Protein AF-X1D9S8-F1 (afdb_monomer_lite)

Secondary structure (DSSP, 8-state):
----------PPP-SHHHHHHHTTS--S-EEEETTT-SSHHHHHHHHHHH-GGGEEEEEEEETTEEE--STT-TT--HHHHHHHHHHHT---EEEEE-

Sequence (98 aa):
MDWLKLSMELQGIVDIDDILLYSKFDISKLIIGLETVRNLEVIREAVNIIGKNKLILSIDMYKQKVLSNAKRVEDKNPIKIANVMEEIGVNELILLDL

pLDDT: mean 84.75, std 16.84, range [35.09, 97.25]

Radius of gyration: 14.35 Å; chains: 1; bounding box: 30×43×34 Å

InterPro domains:
  IPR006062 Histidine biosynthesis protein [PF00977] (12-97)
  IPR011060 Ribulose-phosphate binding barrel [SSF51366] (12-97)
  IPR013785 Aldolase-type TIM barrel [G3DSA:3.20.20.70] (5-98)

Foldseek 3Di:
DDPPPPPPPCQADAAVVSLVVPLVDPAQADEHEQARYQACVRLLSSCVRNNQNRYEYEWEDEPQFTRHNHPPCVGSHPVVVVVVSVVSPHDHYDYHYD

Structure (mmCIF, N/CA/C/O backbone):
data_AF-X1D9S8-F1
#
_entry.id   AF-X1D9S8-F1
#
loop_
_atom_site.group_PDB
_atom_site.id
_atom_site.type_symbol
_atom_site.label_atom_id
_atom_site.label_alt_id
_atom_site.label_comp_id
_atom_site.label_asym_id
_atom_site.label_entity_id
_atom_site.label_seq_id
_atom_site.pdbx_PDB_ins_code
_atom_site.Cartn_x
_atom_site.Cartn_y
_atom_site.Cartn_z
_atom_site.occupancy
_atom_site.B_iso_or_equiv
_atom_site.auth_seq_id
_atom_site.auth_comp_id
_atom_site.auth_asym_id
_atom_site.auth_atom_id
_atom_site.pdbx_PDB_model_num
ATOM 1 N N . MET A 1 1 ? -15.332 32.647 13.981 1.00 42.25 1 MET A N 1
ATOM 2 C CA . MET A 1 1 ? -15.153 31.186 14.082 1.00 42.25 1 MET A CA 1
ATOM 3 C C . MET A 1 1 ? -14.596 30.774 12.740 1.00 42.25 1 MET A C 1
ATOM 5 O O . MET A 1 1 ? -15.349 30.631 11.785 1.00 42.25 1 MET A O 1
ATOM 9 N N . ASP A 1 2 ? -13.271 3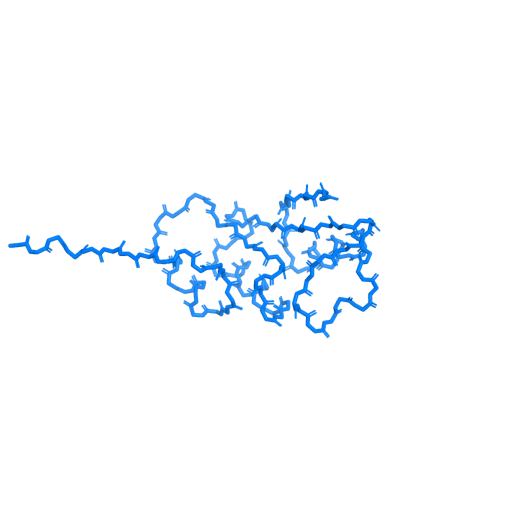0.838 12.641 1.00 41.72 2 ASP A N 1
ATOM 10 C CA . ASP A 1 2 ? -12.561 30.715 11.376 1.00 41.72 2 ASP A CA 1
ATOM 11 C C . ASP A 1 2 ? -12.683 29.288 10.869 1.00 41.72 2 ASP A C 1
ATOM 13 O O . ASP A 1 2 ? -12.221 28.335 11.496 1.00 41.72 2 ASP A O 1
ATOM 17 N N . TRP A 1 3 ? -13.327 29.161 9.715 1.00 35.09 3 TRP A N 1
ATOM 18 C CA . TRP A 1 3 ? -13.178 28.013 8.847 1.00 35.09 3 TRP A CA 1
ATOM 19 C C . TRP A 1 3 ? -11.714 27.991 8.424 1.00 35.09 3 TRP A C 1
ATOM 21 O O . TRP A 1 3 ? -11.329 28.644 7.453 1.00 35.09 3 TRP A O 1
ATOM 31 N N . LEU A 1 4 ? -10.880 27.296 9.200 1.00 37.28 4 LEU A N 1
ATOM 32 C CA . LEU A 1 4 ? -9.560 26.878 8.761 1.00 37.28 4 LEU A CA 1
ATOM 33 C C . LEU A 1 4 ? -9.766 26.232 7.393 1.00 37.28 4 LEU A C 1
ATOM 35 O O . LEU A 1 4 ? -10.349 25.154 7.283 1.00 37.28 4 LEU A O 1
ATOM 39 N N . LYS A 1 5 ? -9.342 26.949 6.348 1.00 41.88 5 LYS A N 1
ATOM 40 C CA . LYS A 1 5 ? -9.063 26.392 5.033 1.00 41.88 5 LYS A CA 1
ATOM 41 C C . LYS A 1 5 ? -8.085 25.252 5.278 1.00 41.88 5 LYS A C 1
ATOM 43 O O . LYS A 1 5 ? -6.877 25.461 5.317 1.00 41.88 5 LYS A O 1
ATOM 48 N N . LEU A 1 6 ? -8.620 24.056 5.481 1.00 40.88 6 LEU A N 1
ATOM 49 C CA . LEU A 1 6 ? -7.872 22.825 5.380 1.00 40.88 6 LEU A CA 1
ATOM 50 C C . LEU A 1 6 ? -7.622 22.640 3.883 1.00 40.88 6 LEU A C 1
ATOM 52 O O . LEU A 1 6 ? -8.286 21.863 3.205 1.00 40.88 6 LEU A O 1
ATOM 56 N N . SER A 1 7 ? -6.702 23.426 3.328 1.00 36.78 7 SER A N 1
ATOM 57 C CA . SER A 1 7 ? -6.036 23.044 2.094 1.00 36.78 7 SER A CA 1
ATOM 58 C C . SER A 1 7 ? -5.082 21.916 2.474 1.00 36.78 7 SER A C 1
ATOM 60 O O . SER A 1 7 ? -3.880 22.123 2.604 1.00 36.78 7 SER A O 1
ATOM 62 N N . MET A 1 8 ? -5.641 20.735 2.754 1.00 44.91 8 MET A N 1
ATOM 63 C CA . MET A 1 8 ? -4.884 19.499 2.647 1.00 44.91 8 MET A CA 1
ATOM 64 C C . MET A 1 8 ? -4.540 19.387 1.169 1.00 44.91 8 MET A C 1
ATOM 66 O O . MET A 1 8 ? -5.357 18.960 0.355 1.00 44.91 8 MET A O 1
ATOM 70 N N . GLU A 1 9 ? -3.341 19.827 0.803 1.00 44.44 9 GLU A N 1
ATOM 71 C CA . GLU A 1 9 ? -2.672 19.211 -0.328 1.00 44.44 9 GLU A CA 1
ATOM 72 C C . GLU A 1 9 ? -2.610 17.725 0.029 1.00 44.44 9 GLU A C 1
ATOM 74 O O . GLU A 1 9 ? -1.930 17.351 0.984 1.00 44.44 9 GLU A O 1
ATOM 79 N N . LEU A 1 10 ? -3.435 16.906 -0.631 1.00 52.84 10 LEU A N 1
ATOM 80 C CA . LEU A 1 10 ? -3.446 15.454 -0.471 1.00 52.84 10 LEU A CA 1
ATOM 81 C C . LEU A 1 10 ? -2.130 14.923 -1.037 1.00 52.84 10 LEU A C 1
ATOM 83 O O . LEU A 1 10 ? -2.067 14.410 -2.151 1.00 52.84 10 LEU A O 1
ATOM 87 N N . GLN A 1 11 ? -1.053 15.124 -0.289 1.00 65.94 11 GLN A N 1
ATOM 88 C CA . GLN A 1 11 ? 0.181 14.403 -0.499 1.00 65.94 11 GLN A CA 1
ATOM 89 C C . GLN A 1 11 ? -0.110 12.945 -0.136 1.00 65.94 11 GLN A C 1
ATOM 91 O O . GLN A 1 11 ? -0.835 12.661 0.824 1.00 65.94 11 GLN A O 1
ATOM 96 N N . GLY A 1 12 ? 0.370 12.023 -0.969 1.00 80.00 12 GLY A N 1
ATOM 97 C CA . GLY A 1 12 ? 0.234 10.598 -0.689 1.00 80.00 12 GLY A CA 1
ATOM 98 C C . GLY A 1 12 ? 0.953 10.217 0.604 1.00 80.00 12 GLY A C 1
ATOM 99 O O . GLY A 1 12 ? 1.728 10.993 1.152 1.00 80.00 12 GLY A O 1
ATOM 100 N N . ILE A 1 13 ? 0.713 9.001 1.079 1.00 87.94 13 ILE A N 1
ATOM 101 C CA . ILE A 1 13 ? 1.386 8.467 2.265 1.00 87.94 13 ILE A CA 1
ATOM 102 C C . ILE A 1 13 ? 2.864 8.229 1.941 1.00 87.94 13 ILE A C 1
ATOM 104 O O . ILE A 1 13 ? 3.180 7.423 1.059 1.00 87.94 13 ILE A O 1
ATOM 108 N N . VAL A 1 14 ? 3.764 8.907 2.650 1.00 90.19 14 VAL A N 1
ATOM 109 C CA . VAL A 1 14 ? 5.216 8.822 2.445 1.00 90.19 14 VAL A CA 1
ATOM 110 C C . VAL A 1 14 ? 5.878 8.000 3.545 1.00 90.19 14 VAL A C 1
ATOM 112 O O . VAL A 1 14 ? 6.743 7.159 3.252 1.00 90.19 14 VAL A O 1
ATOM 115 N N . ASP A 1 15 ? 5.483 8.225 4.800 1.00 91.88 15 ASP A N 1
ATOM 116 C CA . ASP A 1 15 ? 6.071 7.581 5.973 1.00 91.88 15 ASP A CA 1
ATOM 117 C C . ASP A 1 15 ? 5.057 7.248 7.086 1.00 91.88 15 ASP A C 1
ATOM 119 O O . ASP A 1 15 ? 3.847 7.206 6.876 1.00 91.88 15 ASP A O 1
ATOM 123 N N . ILE A 1 16 ? 5.575 6.881 8.260 1.00 93.06 16 ILE A N 1
ATOM 124 C CA . ILE A 1 16 ? 4.772 6.442 9.402 1.00 93.06 16 ILE A CA 1
ATOM 125 C C . ILE A 1 16 ? 3.987 7.589 10.051 1.00 93.06 16 ILE A C 1
ATOM 127 O O . ILE A 1 16 ? 2.919 7.341 10.609 1.00 93.06 16 ILE A O 1
ATOM 131 N N . ASP A 1 17 ? 4.474 8.829 9.978 1.00 92.50 17 ASP A N 1
ATOM 132 C CA . ASP A 1 17 ? 3.794 9.967 10.595 1.00 92.50 17 ASP A CA 1
ATOM 133 C C . ASP A 1 17 ? 2.473 10.245 9.868 1.00 92.50 17 ASP A C 1
ATOM 135 O O . ASP A 1 17 ? 1.456 10.520 10.514 1.00 92.50 17 ASP A O 1
ATOM 139 N N . ASP A 1 18 ? 2.447 10.042 8.546 1.00 91.50 18 ASP A N 1
ATOM 140 C CA . ASP A 1 18 ? 1.218 10.069 7.751 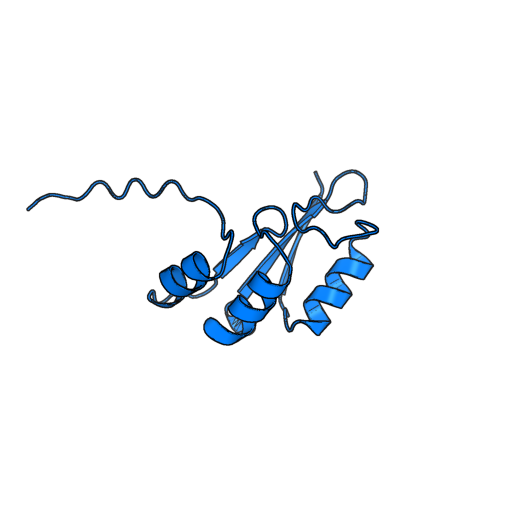1.00 91.50 18 ASP A CA 1
ATOM 141 C C . ASP A 1 18 ? 0.238 8.981 8.212 1.00 91.50 18 ASP A C 1
ATOM 143 O O . ASP A 1 18 ? -0.933 9.258 8.480 1.00 91.50 18 ASP A O 1
ATOM 147 N N . ILE A 1 19 ? 0.712 7.740 8.375 1.00 92.88 19 ILE A N 1
ATOM 148 C CA . ILE A 1 19 ? -0.110 6.618 8.861 1.00 92.88 19 ILE A CA 1
ATOM 149 C C . ILE A 1 19 ? -0.743 6.947 10.215 1.00 92.88 19 ILE A C 1
ATOM 151 O O . ILE A 1 19 ? -1.945 6.747 10.396 1.00 92.88 19 ILE A O 1
ATOM 155 N N . LEU A 1 20 ? 0.047 7.480 11.151 1.00 93.50 20 LEU A N 1
ATOM 156 C CA . LEU A 1 20 ? -0.407 7.856 12.491 1.00 93.50 20 LEU A CA 1
ATOM 157 C C . LEU A 1 20 ? 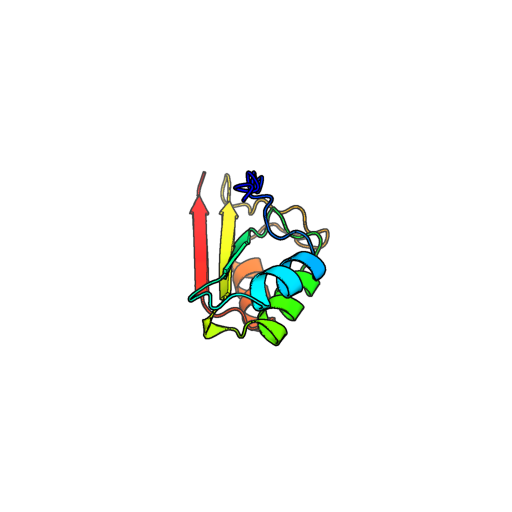-1.373 9.042 12.482 1.00 93.50 20 LEU A C 1
ATOM 159 O O . LEU A 1 20 ? -2.221 9.159 13.370 1.00 93.50 20 LEU A O 1
ATOM 163 N N . LEU A 1 21 ? -1.252 9.954 11.518 1.00 91.25 21 LEU A N 1
ATOM 164 C CA . LEU A 1 21 ? -2.224 11.022 11.324 1.00 91.25 21 LEU A CA 1
ATOM 165 C C . LEU A 1 21 ? -3.564 10.439 10.870 1.00 91.25 21 LEU A C 1
ATOM 167 O O . LEU A 1 21 ? -4.590 10.721 11.492 1.00 91.25 21 LEU A O 1
ATOM 171 N N . TYR A 1 22 ? -3.555 9.601 9.830 1.00 88.88 22 TYR A N 1
ATOM 172 C CA . TYR A 1 22 ? -4.781 9.043 9.261 1.00 88.88 22 TYR A CA 1
ATOM 173 C C . TYR A 1 22 ? -5.459 8.014 10.173 1.00 88.88 22 TYR A C 1
ATOM 175 O O . TYR A 1 22 ? -6.687 7.937 10.189 1.00 88.88 22 TYR A O 1
ATOM 183 N N . SER A 1 23 ? -4.702 7.291 11.004 1.00 90.56 23 SER A N 1
ATOM 184 C CA . SER A 1 23 ? -5.256 6.326 11.964 1.00 90.56 23 SER A CA 1
ATOM 185 C C . SER A 1 23 ? -6.116 6.967 13.061 1.00 90.56 23 SER A C 1
ATOM 187 O O . SER A 1 23 ? -6.836 6.259 13.762 1.00 90.56 23 SER A O 1
ATOM 189 N N . LYS A 1 24 ? -6.042 8.294 13.246 1.00 92.19 24 LYS A N 1
ATOM 190 C CA . LYS A 1 24 ? -6.869 9.040 14.214 1.00 92.19 24 LYS A CA 1
ATOM 191 C C . LYS A 1 24 ? -8.294 9.280 13.719 1.00 92.19 24 LYS A C 1
ATOM 193 O O . LYS A 1 24 ? -9.152 9.655 14.516 1.00 92.19 24 LYS A O 1
ATOM 198 N N . PHE A 1 25 ? -8.541 9.100 12.426 1.00 88.75 25 PHE A N 1
ATOM 199 C CA . PHE A 1 25 ? -9.857 9.261 11.823 1.00 88.75 25 PHE A CA 1
ATOM 200 C C . PHE A 1 25 ? -10.544 7.901 11.680 1.00 88.75 25 PHE A C 1
ATOM 202 O O . PHE A 1 25 ? -9.892 6.879 11.463 1.00 88.75 25 PHE A O 1
ATOM 209 N N . ASP A 1 26 ? -11.875 7.885 11.743 1.00 89.19 26 ASP A N 1
ATOM 210 C CA . ASP A 1 26 ? -12.656 6.669 11.497 1.00 89.19 26 ASP A CA 1
ATOM 211 C C . ASP A 1 26 ? -12.816 6.413 9.990 1.00 89.19 26 ASP A C 1
ATOM 213 O O . ASP A 1 26 ? -13.881 6.583 9.397 1.00 89.19 26 ASP A O 1
ATOM 217 N N . ILE A 1 27 ? -11.705 6.062 9.341 1.00 88.31 27 ILE A N 1
ATOM 218 C CA . ILE A 1 27 ? -11.690 5.712 7.921 1.00 88.31 27 ILE A CA 1
ATOM 219 C C . ILE A 1 27 ? -12.085 4.246 7.715 1.00 88.31 27 ILE A C 1
ATOM 221 O O . ILE A 1 27 ? -11.697 3.343 8.469 1.00 88.31 27 ILE A O 1
ATOM 225 N N . SER A 1 28 ? -12.853 4.004 6.649 1.00 93.50 28 SER A N 1
ATOM 226 C CA . SER A 1 28 ? -13.221 2.649 6.219 1.00 93.50 28 SER A CA 1
ATOM 227 C C . SER A 1 28 ? -12.051 1.928 5.548 1.00 93.50 28 SER A C 1
ATOM 229 O O . SER A 1 28 ? -11.827 0.749 5.810 1.00 93.50 28 SER A O 1
ATOM 231 N N . LYS A 1 29 ? -11.300 2.644 4.702 1.00 93.69 29 LYS A N 1
ATOM 232 C CA . LYS A 1 29 ? -10.114 2.159 3.992 1.00 93.69 29 LYS A CA 1
ATOM 233 C C . LYS A 1 29 ? -9.088 3.287 3.855 1.00 93.69 29 LYS A C 1
ATOM 235 O O . LYS A 1 29 ? -9.477 4.431 3.631 1.00 93.69 29 LYS A O 1
ATOM 240 N N . LEU A 1 30 ? -7.804 2.952 3.938 1.00 93.38 30 LEU A N 1
ATOM 241 C CA . LEU A 1 30 ? -6.683 3.784 3.513 1.00 93.38 30 LEU A CA 1
ATOM 242 C C . LEU A 1 30 ? -6.090 3.192 2.234 1.00 93.38 30 LEU A C 1
ATOM 244 O O . LEU A 1 30 ? -5.799 1.997 2.193 1.00 93.38 30 LEU A O 1
ATOM 248 N N . ILE A 1 31 ? -5.889 4.031 1.219 1.00 94.31 31 ILE A N 1
ATOM 249 C CA . ILE A 1 31 ? -5.163 3.659 0.003 1.00 94.31 31 ILE A CA 1
ATOM 250 C C . ILE A 1 31 ? -3.740 4.203 0.116 1.00 94.31 31 ILE A C 1
ATOM 252 O O . ILE A 1 31 ? -3.555 5.381 0.416 1.00 94.31 31 ILE A O 1
ATOM 256 N N . ILE A 1 32 ? -2.746 3.352 -0.125 1.00 93.31 32 ILE A N 1
ATOM 257 C CA . ILE A 1 32 ? -1.329 3.732 -0.149 1.00 93.31 32 ILE A CA 1
ATOM 258 C C . ILE A 1 32 ? -0.772 3.444 -1.537 1.00 93.31 32 ILE A C 1
ATOM 260 O O . ILE A 1 32 ? -0.861 2.310 -1.995 1.00 93.31 32 ILE A O 1
ATOM 264 N N . GLY A 1 33 ? -0.191 4.448 -2.191 1.00 92.31 33 GLY A N 1
ATOM 265 C CA . GLY A 1 33 ? 0.536 4.273 -3.448 1.00 92.31 33 GLY A CA 1
ATOM 266 C C . GLY A 1 33 ? 1.949 3.750 -3.208 1.00 92.31 33 GLY A C 1
ATOM 267 O O . GLY A 1 33 ? 2.693 4.282 -2.379 1.00 92.31 33 GLY A O 1
ATOM 268 N N . LEU A 1 34 ? 2.355 2.707 -3.930 1.00 90.38 34 LEU A N 1
ATOM 269 C CA . LEU A 1 34 ? 3.727 2.196 -3.855 1.00 90.38 34 LEU A CA 1
ATOM 270 C C . LEU A 1 34 ? 4.755 3.221 -4.381 1.00 90.38 34 LEU A C 1
ATOM 272 O O . LEU A 1 34 ? 5.922 3.227 -3.984 1.00 90.38 34 LEU A O 1
ATOM 276 N N . GLU A 1 35 ? 4.321 4.114 -5.262 1.00 87.50 35 GLU A N 1
ATOM 277 C CA . GLU A 1 35 ? 5.079 5.243 -5.776 1.00 87.50 35 GLU A CA 1
ATOM 278 C C . GLU A 1 35 ? 5.308 6.342 -4.734 1.00 87.50 35 GLU A C 1
ATOM 280 O O . GLU A 1 35 ? 6.298 7.060 -4.843 1.00 87.50 35 GLU A O 1
ATOM 285 N N . THR A 1 36 ? 4.468 6.472 -3.705 1.00 86.56 36 THR A N 1
ATOM 286 C CA . THR A 1 36 ? 4.608 7.548 -2.707 1.00 86.56 36 THR A CA 1
ATOM 287 C C . THR A 1 36 ? 5.434 7.127 -1.497 1.00 86.56 36 THR A C 1
ATOM 289 O O . THR A 1 36 ? 6.129 7.956 -0.910 1.00 86.56 36 THR A O 1
ATOM 292 N N . VAL A 1 37 ? 5.427 5.839 -1.147 1.00 88.69 37 VAL A N 1
ATOM 293 C CA . VAL A 1 37 ? 6.145 5.346 0.034 1.00 88.69 37 VAL A CA 1
ATOM 294 C C . VAL A 1 37 ? 7.661 5.346 -0.153 1.00 88.69 37 VAL A C 1
ATOM 296 O O . VAL A 1 37 ? 8.212 4.893 -1.161 1.00 88.69 37 VAL A O 1
ATOM 299 N N . ARG A 1 38 ? 8.381 5.783 0.884 1.00 85.31 38 ARG A N 1
ATOM 300 C CA . ARG A 1 38 ? 9.855 5.811 0.865 1.00 85.31 38 ARG A CA 1
ATOM 301 C C . ARG A 1 38 ? 10.493 4.415 0.873 1.00 85.31 38 ARG A C 1
ATOM 303 O O . ARG A 1 38 ? 11.604 4.227 0.371 1.00 85.31 38 ARG A O 1
ATOM 310 N N . ASN A 1 39 ? 9.840 3.442 1.511 1.00 89.00 39 ASN A N 1
ATOM 311 C CA . ASN A 1 39 ? 10.290 2.057 1.635 1.00 89.00 39 ASN A CA 1
ATOM 312 C C . ASN A 1 39 ? 9.124 1.136 2.043 1.00 89.00 39 ASN A C 1
ATOM 314 O O . ASN A 1 39 ? 8.071 1.606 2.463 1.00 89.00 39 ASN A O 1
ATOM 318 N N . LEU A 1 40 ? 9.334 -0.179 1.943 1.00 90.56 40 LEU A N 1
ATOM 319 C CA . LEU A 1 40 ? 8.299 -1.179 2.238 1.00 90.56 40 LEU A CA 1
ATOM 320 C C . LEU A 1 40 ? 7.955 -1.291 3.734 1.00 90.56 40 LEU A C 1
ATO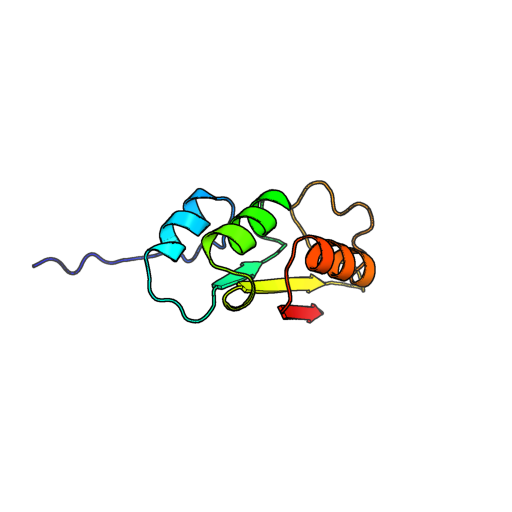M 322 O O . LEU A 1 40 ? 6.903 -1.827 4.070 1.00 90.56 40 LEU A O 1
ATOM 326 N N . GLU A 1 41 ? 8.805 -0.778 4.630 1.00 92.25 41 GLU A N 1
ATOM 327 C CA . GLU A 1 41 ? 8.531 -0.803 6.071 1.00 92.25 41 GLU A CA 1
ATOM 328 C C . GLU A 1 41 ? 7.330 0.079 6.418 1.00 92.25 41 GLU A C 1
ATOM 330 O O . GLU A 1 41 ? 6.527 -0.285 7.264 1.00 92.25 41 GLU A O 1
ATOM 335 N N . VAL A 1 42 ? 7.125 1.179 5.685 1.00 93.38 42 VAL A N 1
ATOM 336 C CA . VAL A 1 42 ? 5.929 2.027 5.833 1.00 93.38 42 VAL A CA 1
ATOM 337 C C . VAL A 1 42 ? 4.643 1.228 5.599 1.00 93.38 42 VAL A C 1
ATOM 339 O O . VAL A 1 42 ? 3.670 1.397 6.327 1.00 93.38 42 VAL A O 1
ATOM 342 N N . ILE A 1 43 ? 4.645 0.316 4.622 1.00 94.50 43 ILE A N 1
ATOM 343 C CA . ILE A 1 43 ? 3.491 -0.545 4.331 1.00 94.50 43 ILE A CA 1
ATOM 344 C C . ILE A 1 43 ? 3.277 -1.545 5.472 1.00 94.50 43 ILE A C 1
ATOM 346 O O . ILE A 1 43 ? 2.142 -1.753 5.896 1.00 94.50 43 ILE A O 1
ATOM 350 N N . ARG A 1 44 ? 4.356 -2.129 6.010 1.00 95.75 44 ARG A N 1
ATOM 351 C CA . ARG A 1 44 ? 4.278 -3.030 7.170 1.00 95.75 44 ARG A CA 1
ATOM 352 C C . ARG A 1 44 ? 3.679 -2.326 8.386 1.00 95.75 44 ARG A C 1
ATOM 354 O O . ARG A 1 44 ? 2.771 -2.861 9.017 1.00 95.75 44 ARG A O 1
ATOM 361 N N . GLU A 1 45 ? 4.142 -1.117 8.680 1.00 95.75 45 GLU A N 1
ATOM 362 C CA . GLU A 1 45 ? 3.612 -0.301 9.773 1.00 95.75 45 GLU A CA 1
ATOM 363 C C . GLU A 1 45 ? 2.141 0.062 9.542 1.00 95.75 45 GLU A C 1
ATOM 365 O O . GLU A 1 45 ? 1.326 -0.043 10.457 1.00 95.75 45 GLU A O 1
ATOM 370 N N . ALA A 1 46 ? 1.753 0.386 8.305 1.00 95.25 46 ALA A N 1
ATOM 371 C CA . ALA A 1 46 ? 0.356 0.626 7.955 1.00 95.25 46 ALA A CA 1
ATOM 372 C C . ALA A 1 46 ? -0.533 -0.598 8.225 1.00 95.25 46 ALA A C 1
ATOM 374 O O . ALA A 1 46 ? -1.605 -0.460 8.819 1.00 95.25 46 ALA A O 1
ATOM 375 N N . VAL A 1 47 ? -0.080 -1.800 7.850 1.00 96.75 47 VAL A N 1
ATOM 376 C CA . VAL A 1 47 ? -0.784 -3.056 8.152 1.00 96.75 47 VAL A CA 1
ATOM 377 C C . VAL A 1 47 ? -0.952 -3.242 9.663 1.00 96.75 47 VAL A C 1
ATOM 379 O O . VAL A 1 47 ? -2.037 -3.629 10.100 1.00 96.75 47 VAL A O 1
ATOM 382 N N . ASN A 1 48 ? 0.080 -2.943 10.458 1.00 96.44 48 ASN A N 1
ATOM 383 C CA . ASN A 1 48 ? 0.055 -3.098 11.914 1.00 96.44 48 ASN A CA 1
ATOM 384 C C . ASN A 1 48 ? -0.857 -2.079 12.615 1.00 96.44 48 ASN A C 1
ATOM 386 O O . ASN A 1 48 ? -1.582 -2.442 13.539 1.00 96.44 48 ASN A O 1
ATOM 390 N N . ILE A 1 49 ? -0.822 -0.813 12.190 1.00 95.62 49 ILE A N 1
ATOM 391 C CA . ILE A 1 49 ? -1.523 0.298 12.851 1.00 95.62 49 ILE A CA 1
ATOM 392 C C . ILE A 1 49 ? -2.994 0.358 12.431 1.00 95.62 49 ILE A C 1
ATOM 394 O O . ILE A 1 49 ? -3.880 0.497 13.272 1.00 95.62 49 ILE A O 1
ATOM 398 N N . ILE A 1 50 ? -3.264 0.275 11.127 1.00 93.19 50 ILE A N 1
ATOM 399 C CA . ILE A 1 50 ? -4.610 0.462 10.563 1.00 93.19 50 ILE A CA 1
ATOM 400 C C . ILE A 1 50 ? -5.348 -0.878 10.447 1.00 93.19 50 ILE A C 1
ATOM 402 O O . ILE A 1 50 ? -6.579 -0.928 10.499 1.00 93.19 50 ILE A O 1
ATOM 406 N N . GLY A 1 51 ? -4.598 -1.977 10.346 1.00 94.44 51 GLY A N 1
ATOM 407 C CA . GLY A 1 51 ? -5.120 -3.319 10.144 1.00 94.44 51 GLY A CA 1
ATOM 408 C C . GLY A 1 51 ? -5.280 -3.648 8.662 1.00 94.44 51 GLY A C 1
ATOM 409 O O . GLY A 1 51 ? -5.842 -2.871 7.891 1.00 94.44 51 GLY A O 1
ATOM 410 N N . LYS A 1 52 ? -4.860 -4.855 8.267 1.00 94.81 52 LYS A N 1
ATOM 411 C CA . LYS A 1 52 ? -4.915 -5.335 6.870 1.00 94.81 52 LYS A CA 1
ATOM 412 C C . LYS A 1 52 ? -6.267 -5.122 6.177 1.00 94.81 52 LYS A C 1
ATOM 414 O O . LYS A 1 52 ? -6.313 -4.669 5.046 1.00 94.81 52 LYS A O 1
ATOM 419 N N . ASN A 1 53 ? -7.381 -5.339 6.880 1.00 95.62 53 ASN A N 1
ATOM 420 C CA . ASN A 1 53 ? -8.727 -5.201 6.308 1.00 95.62 53 ASN A CA 1
ATOM 421 C C . ASN A 1 53 ? -9.119 -3.752 5.995 1.00 95.62 53 ASN A C 1
ATOM 423 O O . ASN A 1 53 ? -10.117 -3.536 5.311 1.00 95.62 53 ASN A O 1
ATOM 427 N N . LYS A 1 54 ? -8.376 -2.771 6.505 1.00 94.56 54 LYS A N 1
ATOM 428 C CA . LYS A 1 54 ? -8.586 -1.346 6.261 1.00 94.56 54 LYS A CA 1
ATOM 429 C C . LYS A 1 54 ? -7.534 -0.758 5.315 1.00 94.56 54 LYS A C 1
ATOM 431 O O . LYS A 1 54 ? -7.557 0.442 5.078 1.00 94.56 54 LYS A O 1
ATOM 436 N N . LEU A 1 55 ? -6.642 -1.572 4.755 1.00 95.62 55 LEU A N 1
ATOM 437 C CA . LEU A 1 55 ? -5.589 -1.125 3.851 1.00 95.62 55 LEU A CA 1
ATOM 438 C C . LEU A 1 55 ? -5.854 -1.621 2.426 1.00 95.62 55 LEU A C 1
ATOM 440 O O . LEU A 1 55 ? -6.260 -2.764 2.233 1.00 95.62 55 LEU A O 1
ATOM 444 N N . ILE A 1 56 ? -5.609 -0.762 1.439 1.00 96.56 56 ILE A N 1
ATOM 445 C CA . ILE A 1 56 ? -5.534 -1.119 0.022 1.00 96.56 56 ILE A CA 1
ATOM 446 C C . ILE A 1 56 ? -4.214 -0.571 -0.513 1.00 96.56 56 ILE A C 1
ATOM 448 O O . ILE A 1 56 ? -3.914 0.612 -0.347 1.00 96.56 56 ILE A O 1
ATOM 452 N N . LEU A 1 57 ? -3.421 -1.418 -1.160 1.00 95.44 57 LEU A N 1
ATOM 453 C CA . LEU A 1 57 ? -2.196 -0.976 -1.816 1.00 95.44 57 LEU A CA 1
ATOM 454 C C . LEU A 1 57 ? -2.471 -0.655 -3.288 1.00 95.44 57 LEU A C 1
ATOM 456 O O . LEU A 1 57 ? -2.940 -1.519 -4.022 1.00 95.44 57 LEU A O 1
ATOM 460 N N . SER A 1 58 ? -2.155 0.560 -3.729 1.00 94.94 58 SER A N 1
ATOM 461 C CA . SER A 1 58 ? -2.160 0.939 -5.143 1.00 94.94 58 SER A CA 1
ATOM 462 C C . SER A 1 58 ? -0.783 0.694 -5.748 1.00 94.94 58 SER A C 1
ATOM 464 O O . SER A 1 58 ? 0.237 1.119 -5.201 1.00 94.94 58 SER A O 1
ATOM 466 N N . ILE A 1 59 ? -0.754 -0.020 -6.868 1.00 93.25 59 ILE A N 1
ATOM 467 C CA . ILE A 1 59 ? 0.447 -0.320 -7.636 1.00 93.25 59 ILE A CA 1
ATOM 468 C C . ILE A 1 59 ? 0.233 0.194 -9.052 1.00 93.25 59 ILE A C 1
ATOM 470 O O . ILE A 1 59 ? -0.604 -0.327 -9.789 1.00 93.25 59 ILE A O 1
ATOM 474 N N . ASP A 1 60 ? 1.056 1.153 -9.451 1.00 92.56 60 ASP A N 1
ATOM 475 C CA . ASP A 1 60 ? 1.100 1.623 -10.827 1.00 92.56 60 ASP A CA 1
ATOM 476 C C . ASP A 1 60 ? 2.129 0.817 -11.617 1.00 92.56 60 ASP A C 1
ATOM 478 O O . ASP A 1 60 ? 3.237 0.541 -11.145 1.00 92.56 60 ASP A O 1
ATOM 482 N N . MET A 1 61 ? 1.794 0.455 -12.850 1.00 93.44 61 MET A N 1
ATOM 483 C CA . MET A 1 61 ? 2.713 -0.162 -13.791 1.00 93.44 61 MET A CA 1
ATOM 484 C C . MET A 1 61 ? 2.680 0.528 -15.147 1.00 93.44 61 MET A C 1
ATOM 486 O O . MET A 1 61 ? 1.675 1.074 -15.579 1.00 93.44 61 MET A O 1
ATOM 490 N N . TYR A 1 62 ? 3.824 0.496 -15.818 1.00 91.50 62 TYR A N 1
ATOM 491 C CA . TYR A 1 62 ? 3.986 0.968 -17.181 1.00 91.50 62 TYR A CA 1
ATOM 492 C C . TYR A 1 62 ? 4.887 -0.010 -17.925 1.00 91.50 62 TYR A C 1
ATOM 494 O O . TYR A 1 62 ? 5.967 -0.367 -17.439 1.00 91.50 62 TYR A O 1
ATOM 502 N N . LYS A 1 63 ? 4.460 -0.466 -19.108 1.00 91.94 63 LYS A N 1
ATOM 503 C CA . LYS A 1 63 ? 5.193 -1.474 -19.903 1.00 91.94 63 LYS A CA 1
ATOM 504 C C . LYS A 1 63 ? 5.552 -2.723 -19.084 1.00 91.94 63 LYS A C 1
ATOM 506 O O . LYS A 1 63 ? 6.693 -3.188 -19.119 1.00 91.94 63 LYS A O 1
ATOM 511 N N . GLN A 1 64 ? 4.578 -3.251 -18.338 1.00 88.81 64 GLN A N 1
ATOM 512 C CA . GLN A 1 64 ? 4.720 -4.444 -17.484 1.00 88.81 64 GLN A CA 1
ATOM 513 C C . GLN A 1 64 ? 5.748 -4.304 -16.345 1.00 88.81 64 GLN A C 1
ATOM 515 O O . GLN A 1 64 ? 6.207 -5.304 -15.788 1.00 88.81 64 GLN A O 1
ATOM 520 N N . LYS A 1 65 ? 6.126 -3.071 -15.990 1.00 89.81 65 LYS A N 1
ATOM 521 C CA . LYS A 1 65 ? 7.043 -2.775 -14.889 1.00 89.81 65 LYS A CA 1
ATOM 522 C C . LYS A 1 65 ? 6.386 -1.832 -13.899 1.00 89.81 65 LYS A C 1
A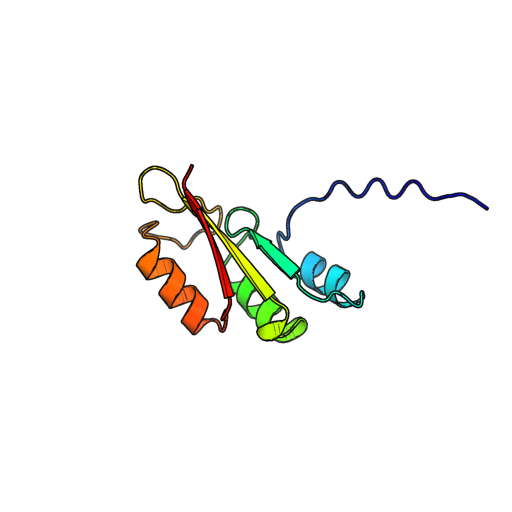TOM 524 O O . LYS A 1 65 ? 5.859 -0.799 -14.291 1.00 89.81 65 LYS A O 1
ATOM 529 N N . VAL A 1 66 ? 6.488 -2.157 -12.620 1.00 91.38 66 VAL A N 1
ATOM 530 C CA . VAL A 1 66 ? 5.968 -1.331 -11.534 1.00 91.38 66 VAL A CA 1
ATOM 531 C C . VAL A 1 66 ? 6.732 -0.012 -11.410 1.00 91.38 66 VAL A C 1
ATOM 533 O O . VAL A 1 66 ? 7.968 0.036 -11.444 1.00 91.38 66 VAL A O 1
ATOM 536 N N . LEU A 1 67 ? 5.982 1.069 -11.239 1.00 86.81 67 LEU A N 1
ATOM 537 C CA . LEU A 1 67 ? 6.469 2.386 -10.868 1.00 86.81 67 LEU A CA 1
ATOM 538 C C . LEU A 1 67 ? 6.528 2.457 -9.337 1.00 86.81 67 LEU A C 1
ATOM 540 O O . LEU A 1 67 ? 5.558 2.173 -8.650 1.00 86.81 67 LEU A O 1
ATOM 544 N N . SER A 1 68 ? 7.704 2.750 -8.786 1.00 78.75 68 SER A N 1
ATOM 545 C CA . SER A 1 68 ? 7.923 2.771 -7.336 1.00 78.75 68 SER A CA 1
ATOM 546 C C . SER A 1 68 ? 9.125 3.645 -7.003 1.00 78.75 68 SER A C 1
ATOM 548 O O . SER A 1 68 ? 10.146 3.570 -7.698 1.00 78.75 68 SER A O 1
ATOM 550 N N . ASN A 1 69 ? 9.017 4.408 -5.912 1.00 73.06 69 ASN A N 1
ATOM 551 C CA . ASN A 1 69 ? 10.119 5.169 -5.318 1.00 73.06 69 ASN A CA 1
ATOM 552 C C . ASN A 1 69 ? 10.859 4.386 -4.216 1.00 73.06 69 ASN A C 1
ATOM 554 O O . ASN A 1 69 ? 11.963 4.765 -3.816 1.00 73.06 69 ASN A O 1
ATOM 558 N N . ALA A 1 70 ? 10.310 3.257 -3.754 1.00 69.50 70 ALA A N 1
ATOM 559 C CA . ALA A 1 70 ? 10.937 2.422 -2.737 1.00 69.50 70 ALA A CA 1
ATOM 560 C C . ALA A 1 70 ? 12.222 1.744 -3.260 1.00 69.50 70 ALA A C 1
ATOM 562 O O . ALA A 1 70 ? 12.204 0.979 -4.228 1.00 69.50 70 ALA A O 1
ATOM 563 N N . LYS A 1 71 ? 13.346 1.968 -2.562 1.00 59.28 71 LYS A N 1
ATOM 564 C CA . LYS A 1 71 ? 14.721 1.557 -2.938 1.00 59.28 71 LYS A CA 1
ATOM 565 C C . LYS A 1 71 ? 15.020 0.039 -2.989 1.00 59.28 71 LYS A C 1
ATOM 567 O O . LYS A 1 71 ? 16.184 -0.337 -2.988 1.00 59.28 71 LYS A O 1
ATOM 572 N N . ARG A 1 72 ? 14.029 -0.854 -3.029 1.00 60.06 72 ARG A N 1
ATOM 573 C CA . ARG A 1 72 ? 14.244 -2.323 -2.980 1.00 60.06 72 ARG A CA 1
ATOM 574 C C . ARG A 1 72 ? 13.394 -3.141 -3.947 1.00 60.06 72 ARG A C 1
ATOM 576 O O . ARG A 1 72 ? 13.320 -4.359 -3.840 1.00 60.06 72 ARG A O 1
ATOM 583 N N . VAL A 1 73 ? 12.756 -2.487 -4.907 1.00 62.88 73 VAL A N 1
ATOM 584 C CA . VAL A 1 73 ? 11.938 -3.171 -5.909 1.00 62.88 73 VAL A CA 1
ATOM 585 C C . VAL A 1 73 ? 12.830 -3.565 -7.095 1.00 62.88 73 VAL A C 1
ATOM 587 O O . VAL A 1 73 ? 12.726 -2.995 -8.178 1.00 62.88 73 VAL A O 1
ATOM 590 N N . GLU A 1 74 ? 13.776 -4.482 -6.857 1.00 57.34 74 GLU A N 1
ATOM 591 C CA . GLU A 1 74 ? 14.953 -4.711 -7.722 1.00 57.34 74 GLU A CA 1
ATOM 592 C C . GLU A 1 74 ? 14.638 -5.218 -9.141 1.00 57.34 74 GLU A C 1
ATOM 594 O O . GLU A 1 74 ? 15.442 -5.001 -10.040 1.00 57.34 74 GLU A O 1
ATOM 599 N N . ASP A 1 75 ? 13.436 -5.740 -9.401 1.00 65.38 75 ASP A N 1
ATOM 600 C CA . ASP A 1 75 ? 13.047 -6.199 -10.747 1.00 65.38 75 ASP A CA 1
ATOM 601 C C . ASP A 1 75 ? 11.824 -5.487 -11.333 1.00 65.38 75 ASP A C 1
ATOM 603 O O . ASP A 1 75 ? 11.470 -5.718 -12.492 1.00 65.38 75 ASP A O 1
ATOM 607 N N . LYS A 1 76 ? 11.132 -4.654 -10.540 1.00 78.44 76 LYS A N 1
ATOM 608 C CA . LYS A 1 76 ? 9.850 -4.019 -10.913 1.00 78.44 76 LYS A CA 1
ATOM 609 C C . LYS A 1 76 ? 8.800 -4.993 -11.479 1.00 78.44 76 LYS A C 1
ATOM 611 O O . LYS A 1 76 ? 7.854 -4.564 -12.130 1.00 78.44 76 LYS A O 1
ATOM 616 N N . ASN A 1 77 ? 8.943 -6.298 -11.241 1.00 89.12 77 ASN A N 1
ATOM 617 C CA . ASN A 1 77 ? 8.006 -7.303 -11.721 1.00 89.12 77 ASN A CA 1
ATOM 618 C C . ASN A 1 77 ? 6.737 -7.277 -10.848 1.00 89.12 77 ASN A C 1
ATOM 620 O O . ASN A 1 77 ? 6.852 -7.477 -9.636 1.00 89.12 77 ASN A O 1
ATOM 624 N N . PRO A 1 78 ? 5.543 -7.070 -11.431 1.00 90.06 78 PRO A N 1
ATOM 625 C CA . PRO A 1 78 ? 4.315 -6.873 -10.663 1.00 90.06 78 PRO A CA 1
ATOM 626 C C . PRO A 1 78 ? 3.920 -8.099 -9.832 1.00 90.06 78 PRO A C 1
ATOM 628 O O . PRO A 1 78 ? 3.481 -7.938 -8.699 1.00 90.06 78 PRO A O 1
ATOM 631 N N . ILE A 1 79 ? 4.150 -9.317 -10.336 1.00 91.44 79 ILE A N 1
ATOM 632 C CA . ILE A 1 79 ? 3.833 -10.559 -9.611 1.00 91.44 79 ILE A CA 1
ATOM 633 C C . ILE A 1 79 ? 4.756 -10.717 -8.402 1.00 91.44 79 ILE A C 1
ATOM 635 O O . ILE A 1 79 ? 4.288 -10.969 -7.296 1.00 91.44 79 ILE A O 1
ATOM 639 N N . LYS A 1 80 ? 6.071 -10.521 -8.585 1.00 91.00 80 LYS A N 1
ATOM 640 C CA . LYS A 1 80 ? 7.025 -10.584 -7.464 1.00 91.00 80 LYS A CA 1
ATOM 641 C C . LYS A 1 80 ? 6.670 -9.570 -6.379 1.00 91.00 80 LYS A C 1
ATOM 643 O O . LYS A 1 80 ? 6.756 -9.886 -5.201 1.00 91.00 80 LYS A O 1
ATOM 648 N N . ILE A 1 81 ? 6.267 -8.365 -6.775 1.00 91.06 81 ILE A N 1
ATOM 649 C CA . ILE A 1 81 ? 5.885 -7.309 -5.835 1.00 91.06 81 ILE A CA 1
ATOM 650 C C . ILE A 1 81 ? 4.606 -7.684 -5.103 1.00 91.06 81 ILE A C 1
ATOM 652 O O . ILE A 1 81 ? 4.600 -7.613 -3.882 1.00 91.06 81 ILE A O 1
ATOM 656 N N . ALA A 1 82 ? 3.570 -8.138 -5.810 1.00 92.69 82 ALA A N 1
ATOM 657 C CA . ALA A 1 82 ? 2.330 -8.592 -5.188 1.00 92.69 82 ALA A CA 1
ATOM 658 C C . ALA A 1 82 ? 2.589 -9.676 -4.127 1.00 92.69 82 ALA A C 1
ATOM 660 O O . ALA A 1 82 ? 2.098 -9.546 -3.011 1.00 92.69 82 ALA A O 1
ATOM 661 N N . ASN A 1 83 ? 3.448 -10.659 -4.424 1.00 93.19 83 ASN A N 1
ATOM 662 C CA . ASN A 1 83 ? 3.827 -11.700 -3.463 1.00 93.19 83 ASN A CA 1
ATOM 663 C C . ASN A 1 83 ? 4.535 -11.120 -2.224 1.00 93.19 83 ASN A C 1
ATOM 665 O O . ASN A 1 83 ? 4.200 -11.471 -1.099 1.00 93.19 83 ASN A O 1
ATOM 669 N N . VAL A 1 84 ? 5.478 -10.186 -2.402 1.00 92.75 84 VAL A N 1
ATOM 670 C CA . VAL A 1 84 ? 6.142 -9.520 -1.263 1.00 92.75 84 VAL A CA 1
ATOM 671 C C . VAL A 1 84 ? 5.137 -8.717 -0.427 1.00 92.75 84 VAL A C 1
ATOM 673 O O . VAL A 1 84 ? 5.252 -8.662 0.794 1.00 92.75 84 VAL A O 1
ATOM 676 N N . MET A 1 85 ? 4.145 -8.084 -1.058 1.00 93.56 85 MET A N 1
ATOM 677 C CA . MET A 1 85 ? 3.112 -7.322 -0.346 1.00 93.56 85 MET A CA 1
ATOM 678 C C . MET A 1 85 ? 2.171 -8.244 0.435 1.00 93.56 85 MET A C 1
ATOM 680 O O . MET A 1 85 ? 1.820 -7.931 1.574 1.00 93.56 85 MET A O 1
ATOM 684 N N . GLU A 1 86 ? 1.830 -9.402 -0.131 1.00 95.56 86 GLU A N 1
ATOM 685 C CA . GLU A 1 86 ? 1.094 -10.461 0.562 1.00 95.56 86 GLU A CA 1
ATOM 686 C C . GLU A 1 86 ? 1.862 -10.956 1.799 1.00 95.56 86 GLU A C 1
ATOM 688 O O . GLU A 1 86 ? 1.294 -11.011 2.889 1.00 95.56 86 GLU A O 1
ATOM 693 N N . GLU A 1 87 ? 3.171 -11.210 1.679 1.00 95.50 87 GLU A N 1
ATOM 694 C CA . GLU A 1 87 ? 4.041 -11.596 2.804 1.00 95.50 87 GLU A CA 1
ATOM 695 C C . GLU A 1 87 ? 4.126 -10.518 3.902 1.00 95.50 87 GLU A C 1
ATOM 697 O O . GLU A 1 87 ? 4.277 -10.831 5.086 1.00 95.50 87 GLU A O 1
ATOM 702 N N . ILE A 1 88 ? 4.018 -9.237 3.536 1.00 95.06 88 ILE A N 1
ATOM 703 C CA . ILE A 1 88 ? 3.941 -8.115 4.487 1.00 95.06 88 ILE A CA 1
ATOM 704 C C . ILE A 1 88 ? 2.577 -8.072 5.201 1.00 95.06 88 ILE A C 1
ATOM 706 O O . ILE A 1 88 ? 2.480 -7.519 6.297 1.00 95.06 88 ILE A O 1
ATOM 710 N N . GLY A 1 89 ? 1.546 -8.697 4.629 1.00 96.38 89 GLY A N 1
ATOM 711 C CA . GLY A 1 89 ? 0.203 -8.793 5.197 1.00 96.38 89 GLY A CA 1
ATOM 712 C C . GLY A 1 89 ? -0.854 -7.959 4.472 1.00 96.38 89 GLY A C 1
ATOM 713 O O . GLY A 1 89 ? -1.973 -7.843 4.977 1.00 96.38 89 GLY A O 1
ATOM 714 N N . VAL A 1 90 ? -0.528 -7.389 3.308 1.00 96.81 90 VAL A N 1
ATOM 715 C CA . VAL A 1 90 ? -1.506 -6.741 2.424 1.00 96.81 90 VAL A CA 1
ATOM 716 C C . VAL A 1 90 ? -2.396 -7.817 1.807 1.00 96.81 90 VAL A C 1
ATOM 718 O O . VAL A 1 90 ? -1.900 -8.788 1.247 1.00 96.81 90 VAL A O 1
ATOM 721 N N . ASN A 1 91 ? -3.715 -7.651 1.893 1.00 96.44 91 ASN A N 1
ATOM 722 C CA . ASN A 1 91 ? -4.684 -8.606 1.345 1.00 96.44 91 ASN A CA 1
ATOM 723 C C . ASN A 1 91 ? -5.589 -8.018 0.252 1.00 96.44 91 ASN A C 1
ATOM 725 O O . ASN A 1 91 ? -6.431 -8.734 -0.284 1.00 96.44 91 ASN A O 1
ATOM 729 N N . GLU A 1 92 ? -5.429 -6.735 -0.073 1.00 97.25 92 GLU A N 1
ATOM 730 C CA . GLU A 1 92 ? -6.192 -6.048 -1.110 1.00 97.25 92 GLU A CA 1
ATOM 731 C C . GLU A 1 92 ? -5.284 -5.079 -1.872 1.00 97.25 92 GLU A C 1
ATOM 733 O O . GLU A 1 92 ? -4.519 -4.316 -1.273 1.00 97.25 92 GLU A O 1
ATOM 738 N N . LEU A 1 93 ? -5.362 -5.126 -3.203 1.00 96.31 93 LEU A N 1
ATOM 739 C CA . LEU A 1 93 ? -4.549 -4.308 -4.093 1.00 96.31 93 LEU A CA 1
ATOM 740 C C . LEU A 1 93 ? -5.380 -3.725 -5.237 1.00 96.31 93 LEU A C 1
ATOM 742 O O . LEU A 1 93 ? -6.320 -4.352 -5.723 1.00 96.31 93 LEU A O 1
ATOM 746 N N . ILE A 1 94 ? -4.976 -2.542 -5.685 1.00 96.00 94 ILE A N 1
ATOM 747 C CA . ILE A 1 94 ? -5.375 -1.930 -6.950 1.00 96.00 94 ILE A CA 1
ATOM 748 C C . ILE A 1 94 ? -4.142 -1.960 -7.846 1.00 96.00 94 ILE A C 1
ATOM 750 O O . ILE A 1 94 ? -3.065 -1.538 -7.433 1.00 96.00 94 ILE A O 1
ATOM 754 N N . LEU A 1 95 ? -4.296 -2.468 -9.064 1.00 94.69 95 LEU A N 1
ATOM 755 C CA . LEU A 1 95 ? -3.255 -2.430 -10.083 1.00 94.69 95 LEU A CA 1
ATOM 756 C C . LEU A 1 95 ? -3.721 -1.517 -11.215 1.00 94.69 95 LEU A C 1
ATOM 758 O O . LEU A 1 95 ? -4.772 -1.766 -11.808 1.00 94.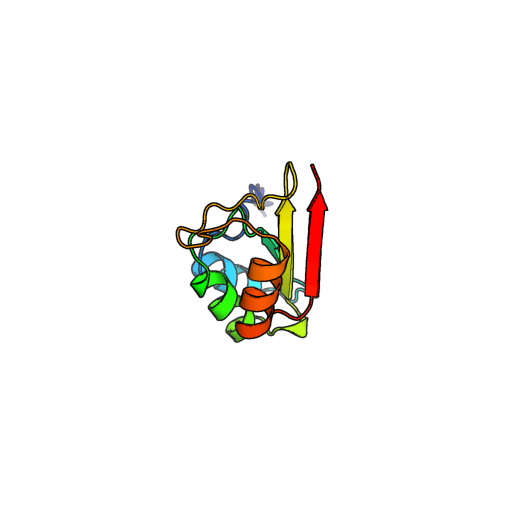69 95 LEU A O 1
ATOM 762 N N . LEU A 1 96 ? -2.937 -0.486 -11.514 1.00 94.88 96 LEU A N 1
ATOM 763 C CA . LEU A 1 96 ? -3.169 0.434 -12.621 1.00 94.88 96 LEU A CA 1
ATOM 764 C C . LEU A 1 96 ? -2.102 0.221 -13.698 1.00 94.88 96 LEU A C 1
ATOM 766 O O . LEU A 1 96 ? -0.914 0.302 -13.406 1.00 94.88 96 LEU A O 1
ATOM 770 N N . ASP A 1 97 ? -2.520 -0.041 -14.937 1.00 93.62 97 ASP A N 1
ATOM 771 C CA . ASP A 1 97 ? -1.627 -0.131 -16.103 1.00 93.62 97 ASP A CA 1
ATOM 772 C C . ASP A 1 97 ? -1.766 1.139 -16.955 1.00 93.62 97 ASP A C 1
ATOM 774 O O . ASP A 1 97 ? -2.872 1.468 -17.393 1.00 93.62 97 ASP A O 1
ATOM 778 N N . LEU A 1 98 ? -0.657 1.869 -17.118 1.00 91.94 98 LEU A N 1
ATOM 779 C CA . LEU A 1 98 ? -0.568 3.190 -17.759 1.00 91.94 98 LEU A CA 1
ATOM 780 C C . LEU A 1 98 ? -0.142 3.134 -19.235 1.00 91.94 98 LEU A C 1
ATOM 782 O O . LEU A 1 98 ? 0.638 2.232 -19.626 1.00 91.94 98 LEU A O 1
#

Organism: NCBI:txid412755